Protein AF-A0A7Y8JC73-F1 (afdb_monomer)

Sequence (112 aa):
MNPTHDDLLADLETLESAEDFLDYFGIDYVPAIVQVSRLHILKRFHDYLEGHRQRAGAPSFAEYRFLLARAYEDFVHSDAYTEKVMRVHQKAAGIARVPIGAIKRAGATNAS

pLDDT: mean 81.0, std 20.45, range [40.06, 98.56]

Solvent-accessible surface area (backbone atoms only — not comparable to full-atom values): 6969 Å² total; per-residue (Å²): 132,82,74,54,73,68,57,46,51,59,55,57,73,72,50,86,46,54,63,49,51,30,58,75,59,71,50,92,77,59,66,80,58,46,76,80,34,33,70,60,33,49,52,47,26,50,55,49,50,52,59,40,38,78,73,75,40,85,75,51,73,70,50,51,42,49,45,44,52,47,25,48,50,49,45,64,68,72,40,68,45,77,70,56,51,52,56,50,59,60,63,74,63,75,70,82,82,72,58,75,83,73,74,64,85,88,84,82,83,84,88,134

Foldseek 3Di:
DFDDPVVVVVCVVPADWLVSLCVVLVHDDDVVLRVVCTVQLVVQLVVQQVVCCVPPNHDGSVRSSVSSNVSRVCSVPVDPCVPVVVVVVVVVVDDPPDPPVVPDDPDDDDDD

Nearest PDB structures (foldseek):
  2v4x-assembly1_A  TM=5.172E-01  e=5.238E+00  Jaagsiekte sheep retrovirus
  4z35-assembly1_A  TM=2.969E-01  e=4.355E+00  Homo sapiens

Structure (mmCIF, N/CA/C/O backbone):
data_AF-A0A7Y8JC73-F1
#
_entry.id   AF-A0A7Y8JC73-F1
#
loop_
_atom_site.group_PDB
_atom_site.id
_atom_site.type_symbol
_atom_site.label_atom_id
_atom_site.label_alt_id
_atom_site.label_comp_id
_atom_site.label_asym_id
_atom_site.label_entity_id
_atom_site.label_seq_id
_atom_site.pdbx_PDB_ins_code
_atom_site.Cartn_x
_atom_site.Cartn_y
_atom_site.Cartn_z
_atom_site.occupancy
_atom_site.B_iso_or_equiv
_atom_site.auth_seq_id
_atom_site.auth_comp_id
_atom_site.auth_asym_id
_atom_site.auth_atom_id
_atom_site.pdbx_PDB_model_num
ATOM 1 N N . MET A 1 1 ? -0.088 -10.275 -18.940 1.00 59.78 1 MET A N 1
ATOM 2 C CA . MET A 1 1 ? 0.925 -9.358 -19.501 1.00 59.78 1 MET A C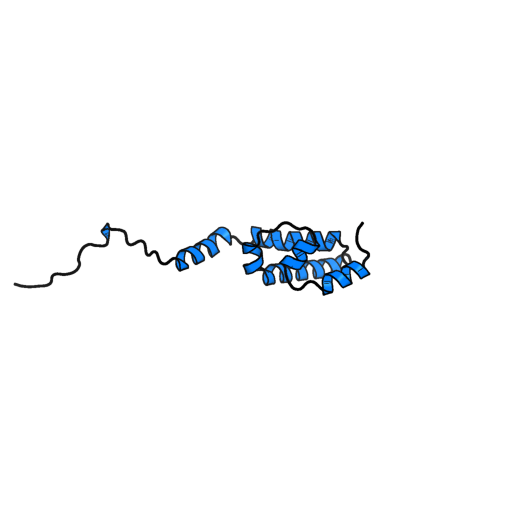A 1
ATOM 3 C C . MET A 1 1 ? 1.166 -8.316 -18.426 1.00 59.78 1 MET A C 1
ATOM 5 O O . MET A 1 1 ? 0.175 -7.818 -17.915 1.00 59.78 1 MET A O 1
ATOM 9 N N . ASN A 1 2 ? 2.409 -8.086 -17.995 1.00 72.56 2 ASN A N 1
ATOM 10 C CA . ASN A 1 2 ? 2.668 -7.001 -17.042 1.00 72.56 2 ASN A CA 1
ATOM 11 C C . ASN A 1 2 ? 2.576 -5.661 -17.787 1.00 72.56 2 ASN A C 1
ATOM 13 O O . ASN A 1 2 ? 3.020 -5.619 -18.940 1.00 72.56 2 ASN A O 1
ATOM 17 N N . PRO A 1 3 ? 2.013 -4.609 -17.165 1.00 82.31 3 PRO A N 1
ATOM 18 C CA . PRO A 1 3 ? 1.987 -3.282 -17.768 1.00 82.31 3 PRO A CA 1
ATOM 19 C C . PRO A 1 3 ? 3.413 -2.783 -18.015 1.00 82.31 3 PRO A C 1
ATOM 21 O O . PRO A 1 3 ? 4.364 -3.216 -17.348 1.00 82.31 3 PRO A O 1
ATOM 24 N N . THR A 1 4 ? 3.570 -1.881 -18.985 1.00 91.00 4 THR A N 1
ATOM 25 C CA . THR A 1 4 ? 4.828 -1.141 -19.123 1.00 91.00 4 THR A CA 1
ATOM 26 C C . THR A 1 4 ? 5.019 -0.220 -17.914 1.00 91.00 4 THR A C 1
ATOM 28 O O . THR A 1 4 ? 4.100 -0.017 -17.120 1.00 91.00 4 THR A O 1
ATOM 31 N N . HIS A 1 5 ? 6.228 0.317 -17.732 1.00 86.94 5 HIS A N 1
ATOM 32 C CA . HIS A 1 5 ? 6.491 1.204 -16.599 1.00 86.94 5 HIS A CA 1
ATOM 33 C C . HIS A 1 5 ? 5.644 2.483 -16.662 1.00 86.94 5 HIS A C 1
ATOM 35 O O . HIS A 1 5 ? 5.111 2.896 -15.638 1.00 86.94 5 HIS A O 1
ATOM 41 N N . ASP A 1 6 ? 5.482 3.064 -17.851 1.00 90.88 6 ASP A N 1
ATOM 42 C CA . ASP A 1 6 ? 4.730 4.308 -18.032 1.00 90.88 6 ASP A CA 1
ATOM 43 C C . ASP A 1 6 ? 3.222 4.086 -17.852 1.00 90.88 6 ASP A C 1
ATOM 45 O O . ASP A 1 6 ? 2.579 4.870 -17.157 1.00 90.88 6 ASP A O 1
ATOM 49 N N . ASP A 1 7 ? 2.677 2.981 -18.383 1.00 93.44 7 ASP A N 1
ATOM 50 C CA . ASP A 1 7 ? 1.269 2.609 -18.165 1.00 93.44 7 ASP A CA 1
ATOM 51 C C . ASP A 1 7 ? 0.987 2.398 -16.672 1.00 93.44 7 ASP A C 1
ATOM 53 O O . ASP A 1 7 ? -0.008 2.883 -16.142 1.00 93.44 7 ASP A O 1
ATOM 57 N N . LEU A 1 8 ? 1.903 1.722 -15.969 1.00 93.12 8 LEU A N 1
ATOM 58 C CA . LEU A 1 8 ? 1.783 1.499 -14.533 1.00 93.12 8 LEU A CA 1
ATOM 59 C C . LEU A 1 8 ? 1.766 2.817 -13.754 1.00 93.12 8 LEU A C 1
ATOM 61 O O . LEU A 1 8 ? 0.964 2.971 -12.842 1.00 93.12 8 LEU A O 1
ATOM 65 N N . LEU A 1 9 ? 2.653 3.763 -14.071 1.00 93.00 9 LEU A N 1
ATOM 66 C CA . LEU A 1 9 ? 2.670 5.054 -13.379 1.00 93.00 9 LEU A CA 1
ATOM 67 C C . LEU A 1 9 ? 1.387 5.848 -13.639 1.00 93.00 9 LEU A C 1
ATOM 69 O O . LEU A 1 9 ? 0.820 6.381 -12.688 1.00 93.00 9 LEU A O 1
ATOM 73 N N . ALA A 1 10 ? 0.909 5.867 -14.886 1.00 95.12 10 ALA A N 1
ATOM 74 C CA . ALA A 1 10 ? -0.341 6.526 -15.244 1.00 95.12 10 ALA A CA 1
ATOM 75 C C . ALA A 1 10 ? -1.538 5.923 -14.493 1.00 95.12 10 ALA A C 1
ATOM 77 O O . ALA A 1 10 ? -2.345 6.667 -13.943 1.00 95.12 10 ALA A O 1
ATOM 78 N N . ASP A 1 11 ? -1.623 4.592 -14.401 1.00 95.06 11 ASP A N 1
ATOM 79 C CA . ASP A 1 11 ? -2.668 3.919 -13.627 1.00 95.06 11 ASP A CA 1
ATOM 80 C C . ASP A 1 11 ? -2.600 4.307 -12.142 1.00 95.06 11 ASP A C 1
ATOM 82 O O . ASP A 1 11 ? -3.615 4.686 -11.557 1.00 95.06 11 ASP A O 1
ATOM 86 N N . LEU A 1 12 ? -1.407 4.261 -11.533 1.00 94.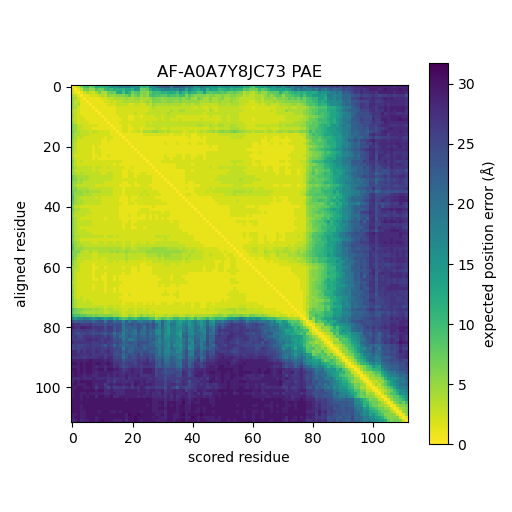38 12 LEU A N 1
ATOM 87 C CA . LEU A 1 12 ? -1.210 4.572 -10.111 1.00 94.38 12 LEU A CA 1
ATOM 88 C C . LEU A 1 12 ? -1.592 6.016 -9.755 1.00 94.38 12 LEU A C 1
ATOM 90 O O . LEU A 1 12 ? -2.052 6.252 -8.640 1.00 94.38 12 LEU A O 1
ATOM 94 N N . GLU A 1 13 ? -1.426 6.968 -10.676 1.00 94.12 13 GLU A N 1
ATOM 95 C CA . GLU A 1 13 ? -1.837 8.368 -10.485 1.00 94.12 13 GLU A CA 1
ATOM 96 C C . GLU A 1 13 ? -3.361 8.544 -10.396 1.00 94.12 13 GLU A C 1
ATOM 98 O O . GLU A 1 13 ? -3.827 9.543 -9.849 1.00 94.12 13 GLU A O 1
ATOM 103 N N . THR A 1 14 ? -4.143 7.581 -10.897 1.00 95.00 14 THR A N 1
ATOM 104 C CA . THR A 1 14 ? -5.615 7.622 -10.841 1.00 95.00 14 THR A CA 1
ATOM 105 C C . THR A 1 14 ? -6.207 7.046 -9.554 1.00 95.00 14 THR A C 1
ATOM 107 O O . THR A 1 14 ? -7.403 7.205 -9.312 1.00 95.00 14 THR A O 1
ATOM 110 N N . LEU A 1 15 ? -5.400 6.370 -8.731 1.00 95.94 15 LEU A N 1
ATOM 111 C CA . LEU A 1 15 ? -5.867 5.667 -7.536 1.00 95.94 15 LEU A CA 1
ATOM 112 C C . LEU A 1 15 ? -5.892 6.614 -6.328 1.00 95.94 15 LEU A C 1
ATOM 114 O O . LEU A 1 15 ? -4.887 7.244 -5.995 1.00 95.94 15 LEU A O 1
ATOM 118 N N . GLU A 1 16 ? -7.026 6.688 -5.627 1.00 93.00 16 GLU A N 1
ATOM 119 C CA . GLU A 1 16 ? -7.244 7.685 -4.566 1.00 93.00 16 GLU A CA 1
ATOM 120 C C . GLU A 1 16 ? -7.283 7.080 -3.155 1.00 93.00 16 GLU A C 1
ATOM 122 O O . GLU A 1 16 ? -7.076 7.778 -2.156 1.00 93.00 16 GLU A O 1
ATOM 127 N N . SER A 1 17 ? -7.550 5.778 -3.040 1.00 95.81 17 SER A N 1
ATOM 128 C CA . SER A 1 17 ? -7.758 5.098 -1.762 1.00 95.81 17 SER A CA 1
ATOM 129 C C . SER A 1 17 ? -6.990 3.786 -1.647 1.00 95.81 17 SER A C 1
ATOM 131 O O . SER A 1 17 ? -6.615 3.173 -2.640 1.00 95.81 17 SER A O 1
ATOM 133 N N . ALA A 1 18 ? -6.767 3.327 -0.409 1.00 97.06 18 ALA A N 1
ATOM 134 C CA . ALA A 1 18 ? -6.096 2.053 -0.153 1.00 97.06 18 ALA A CA 1
ATOM 135 C C . ALA A 1 18 ? -6.817 0.878 -0.833 1.00 97.06 18 ALA A C 1
ATOM 137 O O . ALA A 1 18 ? -6.156 -0.023 -1.335 1.00 97.06 18 ALA A O 1
ATOM 138 N N . GLU A 1 19 ? -8.148 0.911 -0.865 1.00 98.38 19 GLU A N 1
ATOM 139 C CA . GLU A 1 19 ? -8.979 -0.034 -1.603 1.00 98.38 19 GLU A CA 1
ATOM 140 C C . GLU A 1 19 ? -8.677 -0.009 -3.103 1.00 98.38 19 GLU A C 1
ATOM 142 O O . GLU A 1 19 ? -8.398 -1.068 -3.648 1.00 98.38 19 GLU A O 1
ATOM 147 N N . ASP A 1 20 ? -8.609 1.168 -3.739 1.00 98.06 20 ASP A N 1
ATOM 148 C CA . ASP A 1 20 ? -8.301 1.265 -5.177 1.00 98.06 20 ASP A CA 1
ATOM 149 C C . ASP A 1 20 ? -6.942 0.629 -5.505 1.00 98.06 20 ASP A C 1
ATOM 151 O O . ASP A 1 20 ? -6.808 -0.107 -6.481 1.00 98.06 20 ASP A O 1
ATOM 155 N N . PHE A 1 21 ? -5.934 0.856 -4.655 1.00 98.19 21 PHE A N 1
ATOM 156 C CA . P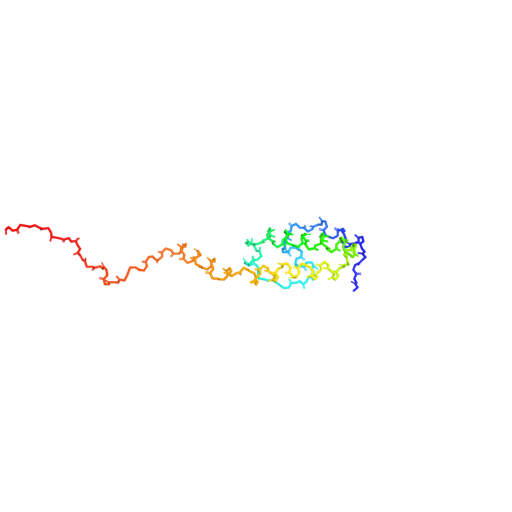HE A 1 21 ? -4.632 0.200 -4.788 1.00 98.19 21 PHE A CA 1
ATOM 157 C C . PHE A 1 21 ? -4.727 -1.323 -4.611 1.00 98.19 21 PHE A C 1
ATOM 159 O O . PHE A 1 21 ? -4.138 -2.071 -5.392 1.00 98.19 21 PHE A O 1
ATOM 166 N N . LEU A 1 22 ? -5.439 -1.805 -3.589 1.00 98.25 22 LEU A N 1
ATOM 167 C CA . LEU A 1 22 ? -5.578 -3.241 -3.321 1.00 98.25 22 LEU A CA 1
ATOM 168 C C . LEU A 1 22 ? -6.329 -3.957 -4.454 1.00 98.25 22 LEU A C 1
ATOM 170 O O . LEU A 1 22 ? -5.880 -5.017 -4.898 1.00 98.25 22 LEU A O 1
ATOM 174 N N . ASP A 1 23 ? -7.399 -3.347 -4.964 1.00 98.12 23 ASP A N 1
ATOM 175 C CA . ASP A 1 23 ? -8.185 -3.843 -6.093 1.00 98.12 23 ASP A CA 1
ATOM 176 C C . ASP A 1 23 ? -7.352 -3.865 -7.380 1.00 98.12 23 ASP A C 1
ATOM 178 O O . ASP A 1 23 ? -7.285 -4.897 -8.053 1.00 98.12 23 ASP A O 1
ATOM 182 N N . TYR A 1 24 ? -6.642 -2.772 -7.687 1.00 97.44 24 TYR A N 1
ATOM 183 C CA . TYR A 1 24 ? -5.768 -2.678 -8.861 1.00 97.44 24 TYR A CA 1
ATOM 184 C C . TYR A 1 24 ? -4.710 -3.792 -8.889 1.00 97.44 24 TYR A C 1
ATOM 186 O O . TYR A 1 24 ? -4.460 -4.411 -9.925 1.00 97.44 24 TYR A O 1
ATOM 194 N N . PHE A 1 25 ? -4.106 -4.097 -7.737 1.00 97.19 25 PHE A N 1
ATOM 195 C CA . PHE A 1 25 ? -3.085 -5.140 -7.620 1.00 97.19 25 PHE A CA 1
ATOM 196 C C . PHE A 1 25 ? -3.641 -6.557 -7.390 1.00 97.19 25 PHE A C 1
ATOM 198 O O . PHE A 1 25 ? -2.852 -7.510 -7.289 1.00 97.19 25 PHE A O 1
ATOM 205 N N . GLY A 1 26 ? -4.965 -6.726 -7.306 1.00 97.31 26 GLY A N 1
ATOM 206 C CA . GLY A 1 26 ? -5.605 -8.011 -7.021 1.00 97.31 26 GLY A CA 1
ATOM 207 C C . GLY A 1 26 ? -5.118 -8.609 -5.698 1.00 97.31 26 GLY A C 1
ATOM 208 O O . GLY A 1 26 ? -4.590 -9.730 -5.665 1.00 97.31 26 GLY A O 1
ATOM 209 N N . ILE A 1 27 ? -5.182 -7.819 -4.627 1.00 97.69 27 ILE A N 1
ATOM 210 C CA . ILE A 1 27 ? -4.834 -8.224 -3.264 1.00 97.69 27 ILE A CA 1
ATOM 211 C C . ILE A 1 27 ? -6.131 -8.346 -2.470 1.00 97.69 27 ILE A C 1
ATOM 213 O O . ILE A 1 27 ? -6.827 -7.357 -2.280 1.00 97.69 27 ILE A O 1
ATOM 217 N N . ASP A 1 28 ? -6.432 -9.543 -1.967 1.00 97.19 28 ASP A N 1
ATOM 218 C CA . ASP A 1 28 ? -7.607 -9.758 -1.123 1.00 97.19 28 ASP A CA 1
ATOM 219 C C . ASP A 1 28 ? -7.474 -9.014 0.213 1.00 97.19 28 ASP A C 1
ATOM 221 O O . ASP A 1 28 ? -6.442 -9.077 0.890 1.00 97.19 28 ASP A O 1
ATOM 225 N N . TYR A 1 29 ? -8.549 -8.349 0.636 1.00 95.62 29 TYR A N 1
ATOM 226 C CA . TYR A 1 29 ? -8.594 -7.620 1.900 1.00 95.62 29 TYR A CA 1
ATOM 227 C C . TYR A 1 29 ? -9.967 -7.700 2.567 1.00 95.62 29 TYR A C 1
ATOM 229 O O . TYR A 1 29 ? -10.980 -8.019 1.949 1.00 95.62 29 TYR A O 1
ATOM 237 N N . VAL A 1 30 ? -10.010 -7.386 3.865 1.00 94.75 30 VAL A N 1
ATOM 238 C CA . VAL A 1 30 ? -11.264 -7.243 4.614 1.00 94.75 30 VAL A CA 1
ATOM 239 C C . VAL A 1 30 ? -11.681 -5.767 4.592 1.00 94.75 30 VAL A C 1
ATOM 241 O O . VAL A 1 30 ? -11.002 -4.951 5.224 1.00 94.75 30 VAL A O 1
ATOM 244 N N . PRO A 1 31 ? -12.805 -5.388 3.948 1.00 93.94 31 PRO A N 1
ATOM 245 C CA . PRO A 1 31 ? -13.169 -3.979 3.769 1.00 93.94 31 PRO A CA 1
ATOM 246 C C . PRO A 1 31 ? -13.271 -3.192 5.076 1.00 93.94 31 PRO A C 1
ATOM 248 O O . PRO A 1 31 ? -12.748 -2.088 5.177 1.00 93.94 31 PRO A O 1
ATOM 251 N N . ALA A 1 32 ? -13.861 -3.786 6.118 1.00 88.81 32 ALA A N 1
ATOM 252 C CA . ALA A 1 32 ? -13.999 -3.139 7.422 1.00 88.81 32 ALA A CA 1
ATOM 2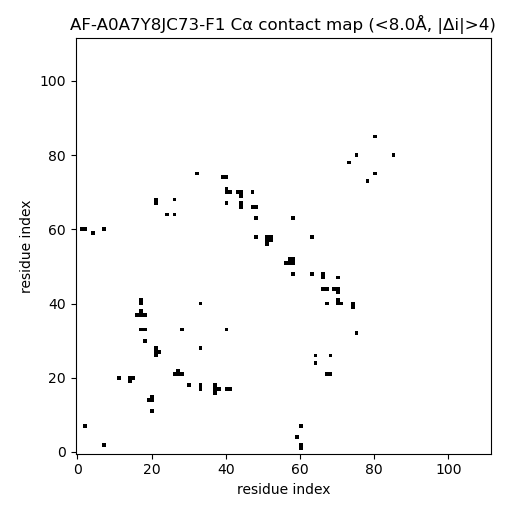53 C C . ALA A 1 32 ? -12.648 -2.820 8.092 1.00 88.81 32 ALA A C 1
ATOM 255 O O . ALA A 1 32 ? -12.561 -1.869 8.867 1.00 88.81 32 ALA A O 1
ATOM 256 N N . ILE A 1 33 ? -11.596 -3.596 7.799 1.00 89.88 33 ILE A N 1
ATOM 257 C CA . ILE A 1 33 ? -10.240 -3.341 8.303 1.00 89.88 33 ILE A CA 1
ATOM 258 C C . ILE A 1 33 ? -9.615 -2.183 7.527 1.00 89.88 33 ILE A C 1
ATOM 260 O O . ILE A 1 33 ? -9.088 -1.252 8.135 1.00 89.88 33 ILE A O 1
ATOM 264 N N . VAL A 1 34 ? -9.694 -2.208 6.194 1.00 94.19 34 VAL A N 1
ATOM 265 C CA . VAL A 1 34 ? -9.067 -1.185 5.343 1.00 94.19 34 VAL A CA 1
ATOM 266 C C . VAL A 1 34 ? -9.726 0.176 5.549 1.00 94.19 34 VAL A C 1
ATOM 268 O O . VAL A 1 34 ? -9.017 1.157 5.753 1.00 94.19 34 VAL A O 1
ATOM 271 N N . GLN A 1 35 ? -11.057 0.238 5.639 1.00 93.06 35 GLN A N 1
ATOM 272 C CA . GLN A 1 35 ? -11.807 1.484 5.844 1.00 93.06 35 GLN A CA 1
ATOM 273 C C . GLN A 1 35 ? -11.335 2.294 7.060 1.00 93.06 35 GLN A C 1
ATOM 275 O O . GLN A 1 35 ? -11.264 3.520 6.992 1.00 93.06 35 GLN A O 1
ATOM 280 N N . VAL A 1 36 ? -10.972 1.630 8.164 1.00 88.69 36 VAL A N 1
ATOM 281 C CA . VAL A 1 36 ? -10.487 2.298 9.388 1.00 88.69 36 VAL A CA 1
ATOM 282 C C . VAL A 1 36 ? -8.970 2.504 9.415 1.00 88.69 36 VAL A C 1
ATOM 284 O O . VAL A 1 36 ? -8.453 3.159 10.321 1.00 88.69 36 VAL A O 1
ATOM 287 N N . SER A 1 37 ? -8.241 1.957 8.439 1.00 91.81 37 SER A N 1
ATOM 288 C CA . SER A 1 37 ? -6.775 1.920 8.434 1.00 91.81 37 SER A CA 1
ATOM 289 C C . SER A 1 37 ? -6.116 2.434 7.152 1.00 91.81 37 SER A C 1
ATOM 291 O O . SER A 1 37 ? -4.890 2.400 7.065 1.00 91.81 37 SER A O 1
ATOM 293 N N . ARG A 1 38 ? -6.881 3.000 6.203 1.00 95.50 38 ARG A N 1
ATOM 294 C CA . ARG A 1 38 ? -6.391 3.508 4.903 1.00 95.50 38 ARG A CA 1
ATOM 295 C C . ARG A 1 38 ? -5.089 4.300 5.013 1.00 95.50 38 ARG A C 1
ATOM 297 O O . ARG A 1 38 ? -4.093 3.947 4.392 1.00 95.50 38 ARG A O 1
ATOM 304 N N . LEU A 1 39 ? -5.072 5.335 5.858 1.00 94.56 39 LEU A N 1
ATOM 305 C CA . LEU A 1 39 ? -3.895 6.193 6.040 1.00 94.56 39 LEU A CA 1
ATOM 306 C C . LEU A 1 39 ? -2.689 5.434 6.611 1.00 94.56 39 LEU A C 1
ATOM 308 O O . LEU A 1 39 ? -1.557 5.726 6.238 1.00 94.56 39 LEU A O 1
ATOM 312 N N . HIS A 1 40 ? -2.911 4.458 7.495 1.00 92.44 40 HIS A N 1
ATOM 313 C CA . HIS A 1 40 ? -1.827 3.651 8.060 1.00 92.44 40 HIS A CA 1
ATOM 314 C C . HIS A 1 40 ? -1.211 2.731 7.006 1.00 92.44 40 HIS A C 1
ATOM 316 O O . HIS A 1 40 ? 0.015 2.671 6.901 1.00 92.44 40 HIS A O 1
ATOM 322 N N . ILE A 1 41 ? -2.051 2.059 6.213 1.00 95.25 41 ILE A N 1
ATOM 323 C CA . ILE A 1 41 ? -1.610 1.183 5.123 1.00 95.25 41 ILE A CA 1
ATOM 324 C C . ILE A 1 41 ? -0.832 1.999 4.085 1.00 95.25 41 ILE A C 1
ATOM 326 O O . ILE A 1 41 ? 0.309 1.656 3.784 1.00 95.25 41 ILE A O 1
ATOM 330 N N . LEU A 1 42 ? -1.394 3.115 3.603 1.00 96.50 42 LEU A N 1
ATOM 331 C CA . LEU A 1 42 ? -0.758 3.947 2.574 1.00 96.50 42 LEU A CA 1
ATOM 332 C C . LEU A 1 42 ? 0.551 4.580 3.053 1.00 96.50 42 LEU A C 1
ATOM 334 O O . LEU A 1 42 ? 1.532 4.586 2.312 1.00 96.50 42 LEU A O 1
ATOM 338 N N . LYS A 1 43 ? 0.613 5.053 4.304 1.00 95.56 43 LYS A N 1
ATOM 339 C CA . LYS A 1 43 ? 1.858 5.584 4.874 1.00 95.56 43 LYS A CA 1
ATOM 340 C C . LYS A 1 43 ? 2.948 4.510 4.932 1.00 95.56 43 LYS A C 1
ATOM 342 O O . LYS A 1 43 ? 4.069 4.749 4.502 1.00 95.56 43 LYS A O 1
ATOM 347 N N . ARG A 1 44 ? 2.621 3.317 5.435 1.00 96.12 44 ARG A N 1
ATOM 348 C CA . ARG A 1 44 ? 3.582 2.209 5.531 1.00 96.12 44 ARG A CA 1
ATOM 349 C C . ARG A 1 44 ? 4.037 1.732 4.154 1.00 96.12 44 ARG A C 1
ATOM 351 O O . ARG A 1 44 ? 5.218 1.462 3.958 1.00 96.12 44 ARG A O 1
ATOM 358 N N . PHE A 1 45 ? 3.112 1.652 3.204 1.00 97.88 45 PHE A N 1
ATOM 359 C CA . PHE A 1 45 ? 3.425 1.333 1.819 1.00 97.88 45 PHE A CA 1
ATOM 360 C C . PHE A 1 45 ? 4.399 2.351 1.213 1.00 97.88 45 PHE A C 1
ATOM 362 O O . PHE A 1 45 ? 5.411 1.952 0.640 1.00 97.88 45 PHE A O 1
ATOM 369 N N . HIS A 1 46 ? 4.160 3.649 1.420 1.00 96.94 46 HIS A N 1
ATOM 370 C CA . HIS A 1 46 ? 5.080 4.709 1.012 1.00 96.94 46 HIS A CA 1
ATOM 371 C C . HIS A 1 46 ? 6.479 4.534 1.630 1.00 96.94 46 HIS A C 1
ATOM 373 O O . HIS A 1 46 ? 7.476 4.577 0.910 1.00 96.94 46 HIS A O 1
ATOM 379 N N . ASP A 1 47 ? 6.569 4.263 2.936 1.00 97.75 47 ASP A N 1
ATOM 380 C CA . ASP A 1 47 ? 7.852 4.033 3.619 1.00 97.75 47 ASP A CA 1
ATOM 381 C C . ASP A 1 47 ? 8.619 2.835 3.019 1.00 97.75 47 ASP A C 1
ATOM 383 O O . ASP A 1 47 ? 9.843 2.871 2.851 1.00 97.75 47 ASP A O 1
ATOM 387 N N . TYR A 1 48 ? 7.906 1.768 2.644 1.00 98.12 48 TYR A N 1
ATOM 388 C CA . TYR A 1 48 ? 8.491 0.608 1.971 1.00 98.12 48 TYR A CA 1
ATOM 389 C C . TYR A 1 48 ? 8.955 0.906 0.548 1.00 98.12 48 TYR A C 1
ATOM 391 O O . TYR A 1 48 ? 10.031 0.438 0.165 1.00 98.12 48 TYR A O 1
ATOM 399 N N . LEU A 1 49 ? 8.189 1.686 -0.215 1.00 97.69 49 LEU A N 1
ATOM 400 C CA . LEU A 1 49 ? 8.578 2.122 -1.554 1.00 97.69 49 LEU A CA 1
ATOM 401 C C . LEU A 1 49 ? 9.833 2.985 -1.516 1.00 97.69 49 LEU A C 1
ATOM 403 O O . LEU A 1 49 ? 10.745 2.752 -2.304 1.00 97.69 49 LEU A O 1
ATOM 407 N N . GLU A 1 50 ? 9.913 3.933 -0.586 1.00 97.75 50 GLU A N 1
ATOM 408 C CA . GLU A 1 50 ? 11.086 4.793 -0.441 1.00 97.75 50 GLU A CA 1
ATOM 409 C C . GLU A 1 50 ? 12.333 3.966 -0.103 1.00 97.75 50 GLU A C 1
ATOM 411 O O . GLU A 1 50 ? 13.357 4.042 -0.785 1.00 97.75 50 GLU A O 1
ATOM 416 N N . GLY A 1 51 ? 12.220 3.064 0.877 1.00 97.88 51 GLY A N 1
ATOM 417 C CA . GLY A 1 51 ? 13.309 2.152 1.214 1.00 97.88 51 GLY A CA 1
ATOM 418 C C . GLY A 1 51 ? 13.698 1.224 0.056 1.00 97.88 51 GLY A C 1
ATOM 419 O O . GLY A 1 51 ? 14.874 0.897 -0.101 1.00 97.88 51 GLY A O 1
ATOM 420 N N . HIS A 1 52 ? 12.735 0.784 -0.757 1.00 97.94 52 HIS A N 1
ATOM 421 C CA . HIS A 1 52 ? 13.010 -0.002 -1.957 1.00 97.94 52 HIS A CA 1
ATOM 422 C C . HIS A 1 52 ? 13.774 0.816 -3.000 1.00 97.94 52 HIS A C 1
ATOM 424 O O . HIS A 1 52 ? 14.822 0.369 -3.465 1.00 97.94 52 HIS A O 1
ATOM 430 N N . ARG A 1 53 ? 13.302 2.030 -3.320 1.00 96.50 53 ARG A N 1
ATOM 431 C CA . ARG A 1 53 ? 13.920 2.925 -4.311 1.00 96.50 53 ARG A CA 1
ATOM 432 C C . ARG A 1 53 ? 15.376 3.215 -3.998 1.00 96.50 53 ARG A C 1
ATOM 434 O O . ARG A 1 53 ? 16.214 3.133 -4.890 1.00 96.50 53 ARG A O 1
ATOM 441 N N . GLN A 1 54 ? 15.688 3.455 -2.729 1.00 96.69 54 GLN A N 1
ATOM 442 C CA . GLN A 1 54 ? 17.058 3.699 -2.278 1.00 96.69 54 GLN A CA 1
ATOM 443 C C . GLN A 1 54 ? 17.993 2.495 -2.478 1.00 96.69 54 GLN A C 1
ATOM 445 O O . GLN A 1 54 ? 19.196 2.681 -2.641 1.00 96.69 54 GLN A O 1
ATOM 450 N N . ARG A 1 55 ? 17.469 1.261 -2.457 1.00 96.62 55 ARG A N 1
ATOM 451 C CA . ARG A 1 55 ? 18.278 0.032 -2.552 1.00 96.62 55 ARG A CA 1
ATOM 452 C C . ARG A 1 55 ? 18.328 -0.574 -3.952 1.00 96.62 55 ARG A C 1
ATOM 454 O O . ARG A 1 55 ? 19.358 -1.121 -4.326 1.00 96.62 55 ARG A O 1
ATOM 461 N N . ALA A 1 56 ? 17.214 -0.533 -4.676 1.00 95.94 56 ALA A N 1
ATOM 462 C CA . ALA A 1 56 ? 17.005 -1.295 -5.907 1.00 95.94 56 ALA A CA 1
ATOM 463 C C . ALA A 1 56 ? 16.457 -0.450 -7.071 1.00 95.94 56 ALA A C 1
ATOM 465 O O . ALA A 1 56 ? 16.312 -0.961 -8.177 1.00 95.94 56 ALA A O 1
ATOM 466 N N . GLY A 1 57 ? 16.186 0.843 -6.857 1.00 95.00 57 GLY A N 1
ATOM 467 C CA . GLY A 1 57 ? 15.638 1.727 -7.883 1.00 95.00 57 GLY A CA 1
ATOM 468 C C . GLY A 1 57 ? 14.119 1.611 -8.056 1.00 95.00 57 GLY A C 1
ATOM 469 O O . GLY A 1 57 ? 13.386 1.247 -7.131 1.00 95.00 57 GLY A O 1
ATOM 470 N N . ALA A 1 58 ? 13.631 2.009 -9.233 1.00 92.94 58 ALA A N 1
ATOM 471 C CA . ALA A 1 58 ? 12.202 2.091 -9.521 1.00 92.94 58 ALA A CA 1
ATOM 472 C C . ALA A 1 58 ? 11.523 0.709 -9.397 1.00 92.94 58 ALA A C 1
ATOM 474 O O . ALA A 1 58 ? 11.992 -0.237 -10.030 1.00 92.94 58 ALA A O 1
ATOM 475 N N . PRO A 1 59 ? 10.430 0.573 -8.618 1.00 95.25 59 PRO A N 1
ATOM 476 C CA . PRO A 1 59 ? 9.771 -0.714 -8.443 1.00 95.25 59 PRO A CA 1
ATOM 477 C C . PRO A 1 59 ? 9.057 -1.168 -9.721 1.00 95.25 59 PRO A C 1
ATOM 479 O O . PRO A 1 59 ? 8.420 -0.377 -10.422 1.00 95.25 59 PRO A O 1
ATOM 482 N N . SER A 1 60 ? 9.121 -2.465 -9.988 1.00 95.81 60 SER A N 1
ATOM 483 C CA . SER A 1 60 ? 8.273 -3.169 -10.946 1.00 95.81 60 SER A CA 1
ATOM 484 C C . SER A 1 60 ? 6.851 -3.360 -10.404 1.00 95.81 60 SER A C 1
ATOM 486 O O . SER A 1 60 ? 6.603 -3.242 -9.202 1.00 95.81 60 SER A O 1
ATOM 488 N N . PHE A 1 61 ? 5.910 -3.743 -11.275 1.00 96.19 61 PHE A N 1
ATOM 489 C CA . PHE A 1 61 ? 4.539 -4.099 -10.877 1.00 96.19 61 PHE A CA 1
ATOM 490 C C . PHE A 1 61 ? 4.503 -5.122 -9.728 1.00 96.19 61 PHE A C 1
ATOM 492 O O . PHE A 1 61 ? 3.763 -4.963 -8.758 1.00 96.19 61 PHE A O 1
ATOM 499 N N . ALA A 1 62 ? 5.336 -6.165 -9.818 1.00 96.50 62 ALA A N 1
ATOM 500 C CA . ALA A 1 62 ? 5.395 -7.220 -8.812 1.00 96.50 62 ALA A CA 1
ATOM 501 C C . ALA A 1 62 ? 5.901 -6.703 -7.457 1.00 96.50 62 ALA A C 1
ATOM 503 O O . ALA A 1 62 ? 5.407 -7.132 -6.415 1.00 96.50 62 ALA A O 1
ATOM 504 N N . GLU A 1 63 ? 6.847 -5.763 -7.461 1.00 97.81 63 GLU A N 1
ATOM 505 C CA . GLU A 1 63 ? 7.377 -5.154 -6.240 1.00 97.81 63 GLU A CA 1
ATOM 506 C C . GLU A 1 63 ? 6.371 -4.191 -5.610 1.00 97.81 63 GLU A C 1
ATOM 508 O O . GLU A 1 63 ? 6.174 -4.257 -4.400 1.00 97.81 63 GLU A O 1
ATOM 513 N N . TYR A 1 64 ? 5.660 -3.373 -6.394 1.00 97.94 64 TYR A N 1
ATOM 514 C CA . TYR A 1 64 ? 4.548 -2.576 -5.862 1.00 97.94 64 TYR A CA 1
ATOM 515 C C . TYR A 1 64 ? 3.497 -3.465 -5.190 1.00 97.94 64 TYR A C 1
ATOM 517 O O . TYR A 1 64 ? 3.163 -3.242 -4.024 1.00 97.94 64 TYR A O 1
ATOM 525 N N . ARG A 1 65 ? 3.045 -4.518 -5.888 1.00 98.06 65 ARG A N 1
ATOM 526 C CA . ARG A 1 65 ? 2.085 -5.490 -5.350 1.00 98.06 65 ARG A CA 1
ATOM 527 C C . ARG A 1 65 ? 2.579 -6.106 -4.043 1.00 98.06 65 ARG A C 1
ATOM 529 O O . ARG A 1 65 ? 1.835 -6.171 -3.070 1.00 98.06 65 ARG A O 1
ATOM 536 N N . PHE A 1 66 ? 3.830 -6.562 -4.016 1.00 98.31 66 PHE A N 1
ATOM 537 C CA . PHE A 1 66 ? 4.420 -7.192 -2.839 1.00 98.31 66 PHE A CA 1
ATOM 538 C C . PHE A 1 66 ? 4.501 -6.231 -1.645 1.00 98.31 66 PHE A C 1
ATOM 540 O O . PHE A 1 66 ? 4.112 -6.591 -0.535 1.00 98.31 66 PHE A O 1
ATOM 547 N N . LEU A 1 67 ? 4.985 -5.005 -1.859 1.00 98.50 67 LEU A N 1
ATOM 548 C CA . LEU A 1 67 ? 5.155 -4.023 -0.787 1.00 98.50 67 LEU A CA 1
ATOM 549 C C . LEU A 1 67 ? 3.804 -3.547 -0.235 1.00 98.50 67 LEU A C 1
ATOM 551 O O . LEU A 1 67 ? 3.690 -3.338 0.974 1.00 98.50 67 LEU A O 1
ATOM 555 N N . LEU A 1 68 ? 2.780 -3.427 -1.085 1.00 98.56 68 LEU A N 1
ATOM 556 C CA . LEU A 1 68 ? 1.420 -3.098 -0.661 1.00 98.56 68 LEU A CA 1
ATOM 557 C C . LEU A 1 68 ? 0.785 -4.233 0.149 1.00 98.56 68 LEU A C 1
ATOM 559 O O . LEU A 1 68 ? 0.264 -3.986 1.238 1.00 98.56 68 LEU A O 1
ATOM 563 N N . ALA A 1 69 ? 0.876 -5.475 -0.342 1.00 98.19 69 ALA A N 1
ATOM 564 C CA . ALA A 1 69 ? 0.374 -6.649 0.372 1.00 98.19 69 ALA A CA 1
ATOM 565 C C . ALA A 1 69 ? 1.020 -6.757 1.757 1.00 98.19 69 ALA A C 1
ATOM 567 O O . ALA A 1 69 ? 0.326 -6.894 2.762 1.00 98.19 69 ALA A O 1
ATOM 568 N N . ARG A 1 70 ? 2.342 -6.561 1.826 1.00 97.62 70 ARG A N 1
ATOM 569 C CA . ARG A 1 70 ? 3.072 -6.512 3.091 1.00 97.62 70 ARG A CA 1
ATOM 570 C C . ARG A 1 70 ? 2.584 -5.389 4.006 1.00 97.62 70 ARG A C 1
ATOM 572 O O . ARG A 1 70 ? 2.432 -5.615 5.199 1.00 97.62 70 ARG A O 1
ATOM 579 N N . ALA A 1 71 ? 2.339 -4.184 3.492 1.00 96.62 71 ALA A N 1
ATOM 580 C CA . ALA A 1 71 ? 1.852 -3.076 4.316 1.00 96.62 71 ALA A CA 1
ATOM 581 C C . ALA A 1 71 ? 0.488 -3.386 4.957 1.00 96.62 71 ALA A C 1
ATOM 583 O O . ALA A 1 71 ? 0.290 -3.083 6.139 1.00 96.62 71 ALA A O 1
ATOM 584 N N . TYR A 1 72 ? -0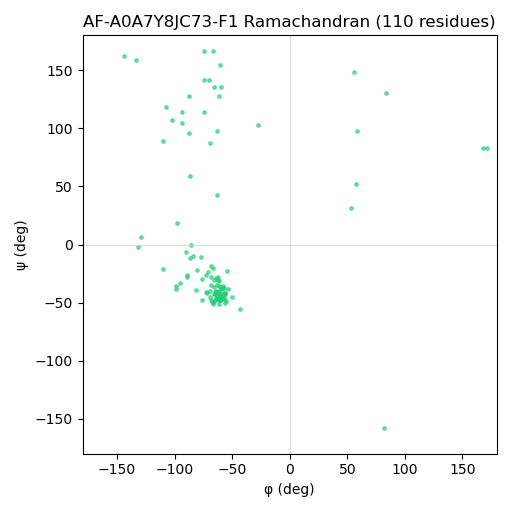.413 -4.024 4.202 1.00 95.88 72 TYR A N 1
ATOM 585 C CA . TYR A 1 72 ? -1.699 -4.512 4.699 1.00 95.88 72 TYR A CA 1
ATOM 586 C C . TYR A 1 72 ? -1.532 -5.645 5.722 1.00 95.88 72 TYR A C 1
ATOM 588 O O . TYR A 1 72 ? -2.056 -5.549 6.832 1.00 95.88 72 TYR A O 1
ATOM 596 N N . GLU A 1 73 ? -0.762 -6.686 5.402 1.00 94.38 73 GLU A N 1
ATOM 597 C CA . GLU A 1 73 ? -0.524 -7.820 6.303 1.00 94.38 73 GLU A CA 1
ATOM 598 C C . GLU A 1 73 ? 0.142 -7.379 7.605 1.00 94.38 73 GLU A C 1
ATOM 600 O O . GLU A 1 73 ? -0.320 -7.747 8.684 1.00 94.38 73 GLU A O 1
ATOM 605 N N . ASP A 1 74 ? 1.168 -6.532 7.529 1.00 91.50 74 ASP A N 1
ATOM 606 C CA . ASP A 1 74 ? 1.820 -5.980 8.709 1.00 91.50 74 ASP A CA 1
ATOM 607 C C . ASP A 1 74 ? 0.829 -5.133 9.513 1.00 91.50 74 ASP A C 1
ATOM 609 O O . ASP A 1 74 ? 0.961 -5.049 10.728 1.00 91.50 74 ASP A O 1
ATOM 613 N N . PHE A 1 75 ? -0.167 -4.477 8.909 1.00 86.50 75 PHE A N 1
ATOM 614 C CA . PHE A 1 75 ? -1.209 -3.797 9.687 1.00 86.50 75 PHE A CA 1
ATOM 615 C C . PHE A 1 75 ? -2.076 -4.818 10.434 1.00 86.50 75 PHE A C 1
ATOM 617 O O . PHE A 1 75 ? -2.211 -4.720 11.650 1.00 86.50 75 PHE A O 1
ATOM 624 N N . VAL A 1 76 ? -2.569 -5.845 9.739 1.00 87.19 76 VAL A N 1
ATOM 625 C CA . VAL A 1 7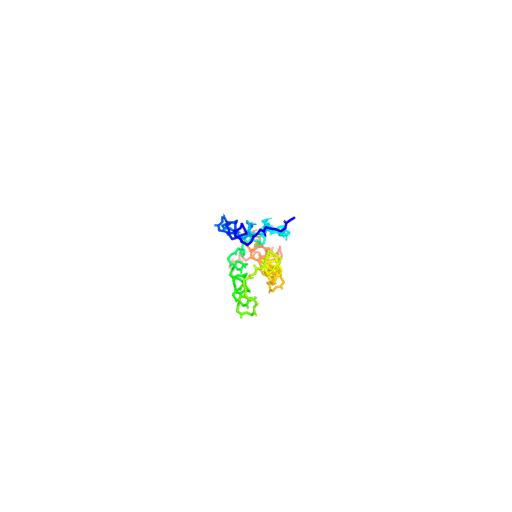6 ? -3.405 -6.911 10.320 1.00 87.19 76 VAL A CA 1
ATOM 626 C C . VAL A 1 76 ? -2.693 -7.671 11.448 1.00 87.19 76 VAL A C 1
ATOM 628 O O . VAL A 1 76 ? -3.336 -8.042 12.426 1.00 87.19 76 VAL A O 1
ATOM 631 N N . HIS A 1 77 ? -1.380 -7.896 11.332 1.00 83.12 77 HIS A N 1
ATOM 632 C CA . HIS A 1 77 ? -0.605 -8.692 12.290 1.00 83.12 77 HIS A CA 1
ATOM 633 C C . HIS A 1 77 ? 0.094 -7.858 13.374 1.00 83.12 77 HIS A C 1
ATOM 635 O O . HIS A 1 77 ? 0.238 -8.334 14.499 1.00 83.12 77 HIS A O 1
ATOM 641 N N . SER A 1 78 ? 0.542 -6.631 13.070 1.00 70.19 78 SER A N 1
ATOM 642 C CA . SER A 1 78 ? 1.173 -5.751 14.078 1.00 70.19 78 SER A CA 1
ATOM 643 C C . SER A 1 78 ? 0.143 -5.135 15.009 1.00 70.19 78 SER A C 1
ATOM 645 O O . SER A 1 78 ? 0.447 -4.801 16.155 1.00 70.19 78 SER A O 1
ATOM 647 N N . ASP A 1 79 ? -1.066 -4.934 14.498 1.00 56.59 79 ASP A N 1
ATOM 648 C CA . ASP A 1 79 ? -2.156 -4.382 15.260 1.00 56.59 79 ASP A CA 1
ATOM 649 C C . ASP A 1 79 ? -2.949 -5.563 15.827 1.00 56.59 79 ASP A C 1
ATOM 651 O O . ASP A 1 79 ? -3.727 -6.224 15.142 1.00 56.59 79 ASP A O 1
ATOM 655 N N . ALA A 1 80 ? -2.788 -5.820 17.127 1.00 51.31 80 ALA A N 1
ATOM 656 C CA . ALA A 1 80 ? -3.729 -6.585 17.951 1.00 51.31 80 ALA A CA 1
ATOM 657 C C . ALA A 1 80 ? -5.105 -5.865 18.035 1.00 51.31 80 ALA A C 1
ATOM 659 O O . ALA A 1 80 ? -5.727 -5.726 19.094 1.00 51.31 80 ALA A O 1
ATOM 660 N N . TYR A 1 81 ? -5.576 -5.348 16.901 1.00 50.28 81 TYR A N 1
ATOM 661 C CA . TYR A 1 81 ? -6.737 -4.501 16.695 1.00 50.28 81 TYR A CA 1
ATOM 662 C C . TYR A 1 81 ? -8.030 -5.302 16.853 1.00 50.28 81 TYR A C 1
ATOM 664 O O . TYR A 1 81 ? -9.029 -4.756 17.329 1.00 50.28 81 TYR A O 1
ATOM 672 N N . THR A 1 82 ? -7.990 -6.621 16.614 1.00 51.88 82 THR A N 1
ATOM 673 C CA . THR A 1 82 ? -9.081 -7.533 16.985 1.00 51.88 82 THR A CA 1
ATOM 674 C C . THR A 1 82 ? -9.371 -7.478 18.488 1.00 51.88 82 THR A C 1
ATOM 676 O O . THR A 1 82 ? -10.532 -7.506 18.876 1.00 51.88 82 THR A O 1
ATOM 679 N N . GLU A 1 83 ? -8.377 -7.304 19.366 1.00 49.09 83 GLU A N 1
ATOM 680 C CA . GLU A 1 83 ? -8.625 -7.256 20.817 1.00 49.09 83 GLU A CA 1
ATOM 681 C C . GLU A 1 83 ? -8.935 -5.853 21.367 1.00 49.09 83 GLU A C 1
ATOM 683 O O . GLU A 1 83 ? -9.581 -5.715 22.418 1.00 49.09 83 GLU A O 1
ATOM 688 N N . LYS A 1 84 ? -8.457 -4.788 20.710 1.00 50.31 84 LYS A N 1
ATOM 689 C CA . LYS A 1 84 ? -8.559 -3.417 21.240 1.00 50.31 84 LYS A CA 1
ATOM 690 C C . LYS A 1 84 ? -9.729 -2.625 20.654 1.00 50.31 84 LYS A C 1
ATOM 692 O O . LYS A 1 84 ? -10.384 -1.907 21.408 1.00 50.31 84 LYS A O 1
ATOM 697 N N . VAL A 1 85 ? -10.067 -2.812 19.374 1.00 52.00 85 VAL A N 1
ATOM 698 C CA . VAL A 1 85 ? -11.193 -2.108 18.729 1.00 52.00 85 VAL A CA 1
ATOM 699 C C . VAL A 1 85 ? -12.521 -2.849 18.850 1.00 52.00 85 VAL A C 1
ATOM 701 O O . VAL A 1 85 ? -13.545 -2.192 19.041 1.00 52.00 85 VAL A O 1
ATOM 704 N N . MET A 1 86 ? -12.525 -4.185 18.963 1.00 48.59 86 MET A N 1
ATOM 705 C CA . MET A 1 86 ? -13.715 -4.918 19.443 1.00 48.59 86 MET A CA 1
ATOM 706 C C . MET A 1 86 ? -14.142 -4.454 20.847 1.00 48.59 86 MET A C 1
ATOM 708 O O . MET A 1 86 ? -15.333 -4.318 21.125 1.00 48.59 86 MET A O 1
ATOM 712 N N . ARG A 1 87 ? -13.183 -4.138 21.733 1.00 49.62 87 ARG A N 1
ATOM 713 C CA . ARG A 1 87 ? -13.479 -3.594 23.072 1.00 49.62 87 ARG A CA 1
ATOM 714 C C . ARG A 1 87 ? -14.121 -2.207 23.036 1.00 49.62 87 ARG A C 1
ATOM 716 O O . ARG A 1 87 ? -14.895 -1.882 23.934 1.00 49.62 87 ARG A O 1
ATOM 723 N N . VAL A 1 88 ? -13.813 -1.391 22.030 1.00 54.34 88 VAL A N 1
ATOM 724 C CA . VAL A 1 88 ? -14.400 -0.052 21.875 1.00 54.34 88 VAL A CA 1
ATOM 725 C C . VAL A 1 88 ? -15.782 -0.138 21.221 1.00 54.34 88 VAL A C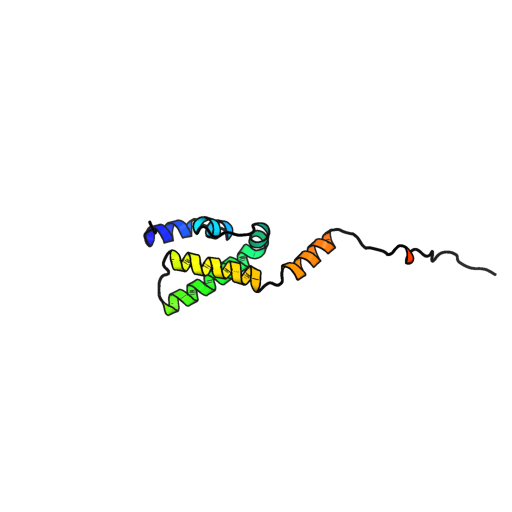 1
ATOM 727 O O . VAL A 1 88 ? -16.710 0.504 21.712 1.00 54.34 88 VAL A O 1
ATOM 730 N N . HIS A 1 89 ? -15.985 -1.015 20.232 1.00 47.31 89 HIS A N 1
ATOM 731 C CA . HIS A 1 89 ? -17.318 -1.248 19.661 1.00 47.31 89 HIS A CA 1
ATOM 732 C C . HIS A 1 89 ? -18.295 -1.940 20.628 1.00 47.31 89 HIS A C 1
ATOM 734 O O . HIS A 1 89 ? -19.486 -1.647 20.584 1.00 47.31 89 HIS A O 1
ATOM 740 N N . GLN A 1 90 ? -17.828 -2.748 21.589 1.00 45.25 90 GLN A N 1
ATOM 741 C CA . GLN A 1 90 ? -18.702 -3.246 22.667 1.00 45.25 90 GLN A CA 1
ATOM 742 C C . GLN A 1 90 ? -19.113 -2.163 23.679 1.00 45.25 90 GLN A C 1
ATOM 744 O O . GLN A 1 90 ? -20.160 -2.289 24.312 1.00 45.25 90 GLN A O 1
ATOM 749 N N . LYS A 1 91 ? -18.340 -1.079 23.830 1.00 46.06 91 LYS A N 1
ATOM 750 C CA . LYS A 1 91 ? -18.711 0.041 24.715 1.00 46.06 91 LYS A CA 1
ATOM 751 C C . LYS A 1 91 ? -19.707 1.011 24.076 1.00 46.06 91 LYS A C 1
ATOM 753 O O . LYS A 1 91 ? -20.437 1.672 24.806 1.00 46.06 91 LYS A O 1
ATOM 758 N N . ALA A 1 92 ? -19.789 1.050 22.746 1.00 46.91 92 ALA A N 1
ATOM 759 C CA . ALA A 1 92 ? -20.786 1.842 22.026 1.00 46.91 92 ALA A CA 1
ATOM 760 C C . ALA A 1 92 ? -22.194 1.203 22.023 1.00 46.91 92 ALA A C 1
ATOM 762 O O . ALA A 1 92 ? -23.163 1.872 21.678 1.00 46.91 92 ALA A O 1
ATOM 763 N N . ALA A 1 93 ? -22.329 -0.057 22.461 1.00 48.72 93 ALA A N 1
ATOM 764 C CA . ALA A 1 93 ? -23.598 -0.790 22.519 1.00 48.72 93 ALA A CA 1
ATOM 765 C C . ALA A 1 93 ? -24.280 -0.786 23.903 1.00 48.72 93 ALA A C 1
ATOM 767 O O . ALA A 1 93 ? -25.123 -1.635 24.160 1.00 48.72 93 ALA A O 1
ATOM 768 N N . GLY A 1 94 ? -23.929 0.137 24.808 1.00 50.28 94 GLY A N 1
ATOM 769 C CA . GLY A 1 94 ? -24.820 0.557 25.901 1.00 50.28 94 GLY A CA 1
ATOM 770 C C . GLY A 1 94 ? -25.423 -0.528 26.808 1.00 50.28 94 GLY A C 1
ATOM 771 O O . GLY A 1 94 ? -26.519 -0.323 27.317 1.00 50.28 94 GLY A O 1
ATOM 772 N N . ILE A 1 95 ? -24.753 -1.657 27.058 1.00 55.47 95 ILE A N 1
ATOM 773 C CA . ILE A 1 95 ? -25.195 -2.605 28.093 1.00 55.47 95 ILE A CA 1
ATOM 774 C C . ILE A 1 95 ? -24.204 -2.562 29.250 1.00 55.47 95 ILE A C 1
ATOM 776 O O . ILE A 1 95 ? -23.252 -3.339 29.330 1.00 55.47 95 ILE A O 1
ATOM 780 N N . ALA A 1 96 ? -24.471 -1.660 30.194 1.00 54.88 96 ALA A N 1
ATOM 781 C CA . ALA A 1 96 ? -24.016 -1.843 31.561 1.00 54.88 96 ALA A CA 1
ATOM 782 C C . ALA A 1 96 ? -24.705 -3.105 32.098 1.00 54.88 96 ALA A C 1
ATOM 784 O O . ALA A 1 96 ? -25.869 -3.078 32.494 1.00 54.88 96 ALA A O 1
ATOM 785 N N . ARG A 1 97 ? -24.007 -4.245 32.065 1.00 55.19 97 ARG A N 1
ATOM 786 C CA . ARG A 1 97 ? -24.462 -5.458 32.749 1.00 55.19 97 ARG A CA 1
ATOM 787 C C . ARG A 1 97 ? -24.362 -5.216 34.249 1.00 55.19 97 ARG A C 1
ATOM 789 O O . ARG A 1 97 ? -23.347 -5.523 34.865 1.00 55.19 97 ARG A O 1
ATOM 796 N N . VAL A 1 98 ? -25.412 -4.644 34.826 1.00 60.97 98 VAL A N 1
ATOM 797 C CA . VAL A 1 98 ? -25.613 -4.657 36.271 1.00 60.97 98 VAL A CA 1
ATOM 798 C C . VAL A 1 98 ? -26.057 -6.079 36.629 1.00 60.97 98 VAL A C 1
ATOM 800 O O . VAL A 1 98 ? -27.124 -6.503 36.178 1.00 60.97 98 VAL A O 1
ATOM 803 N N . PRO A 1 99 ? -25.262 -6.865 37.378 1.00 62.56 99 PRO A N 1
ATOM 804 C CA . PRO A 1 99 ? -25.723 -8.157 37.864 1.00 62.56 99 PRO A CA 1
ATOM 805 C C . PRO A 1 99 ? -26.959 -7.940 38.743 1.00 62.56 99 PRO A C 1
ATOM 807 O O . PRO A 1 99 ? -26.965 -7.055 39.597 1.00 62.56 99 PRO A O 1
ATOM 810 N N . ILE A 1 100 ? -27.997 -8.762 38.562 1.00 58.22 100 ILE A N 1
ATOM 811 C CA . ILE A 1 100 ? -29.272 -8.677 39.306 1.00 58.22 100 ILE A CA 1
ATOM 812 C C . ILE A 1 100 ? -29.060 -8.701 40.836 1.00 58.22 100 ILE A C 1
ATOM 814 O O . ILE A 1 100 ? -29.868 -8.151 41.578 1.00 58.22 100 ILE A O 1
ATOM 818 N N . GLY A 1 101 ? -27.930 -9.233 41.321 1.00 60.25 101 GLY A N 1
ATOM 819 C CA . GLY A 1 101 ? -27.542 -9.180 42.736 1.00 60.25 101 GLY A CA 1
ATOM 820 C C . GLY A 1 101 ? -27.180 -7.786 43.277 1.00 60.25 101 GLY A C 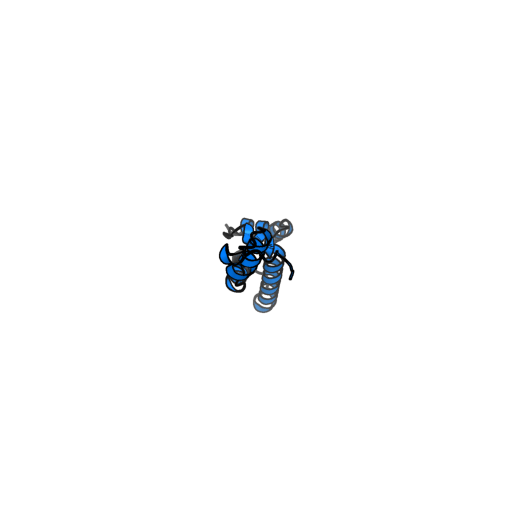1
ATOM 821 O O . GLY A 1 101 ? -27.206 -7.595 44.489 1.00 60.25 101 GLY A O 1
ATOM 822 N N . ALA A 1 102 ? -26.876 -6.806 42.417 1.00 59.34 102 ALA A N 1
ATOM 823 C CA . ALA A 1 102 ? -26.594 -5.422 42.817 1.00 59.34 102 ALA A CA 1
ATOM 824 C C . ALA A 1 102 ? -27.870 -4.578 42.998 1.00 59.34 102 ALA A C 1
ATOM 826 O O . ALA A 1 102 ? -27.818 -3.486 43.562 1.00 59.34 102 ALA A O 1
ATOM 827 N N . ILE A 1 103 ? -29.036 -5.093 42.589 1.00 56.66 103 ILE A N 1
ATOM 828 C CA . ILE A 1 103 ? -30.341 -4.461 42.813 1.00 56.66 103 ILE A CA 1
ATOM 829 C C . ILE A 1 103 ? -30.867 -4.896 44.190 1.00 56.66 103 ILE A C 1
ATOM 831 O O . ILE A 1 103 ? -31.926 -5.505 44.324 1.00 56.66 103 ILE A O 1
ATOM 835 N N . LYS A 1 104 ? -30.117 -4.600 45.256 1.00 51.78 104 LYS A N 1
ATOM 836 C CA . LYS A 1 104 ? -30.668 -4.619 46.615 1.00 51.78 104 LYS A CA 1
ATOM 837 C C . LYS A 1 104 ? -30.917 -3.176 47.029 1.00 51.78 104 LYS A C 1
ATOM 839 O O . LYS A 1 104 ? -29.979 -2.428 47.268 1.00 51.78 104 LYS A O 1
ATOM 844 N N . ARG A 1 105 ? -32.205 -2.812 47.060 1.00 54.22 105 ARG A N 1
ATOM 845 C CA . ARG A 1 105 ? -32.782 -1.567 47.595 1.00 54.22 105 ARG A CA 1
ATOM 846 C C . ARG A 1 105 ? -31.918 -0.961 48.710 1.00 54.22 105 ARG A C 1
ATOM 848 O O . ARG A 1 105 ? -31.979 -1.410 49.850 1.00 54.22 105 ARG A O 1
ATOM 855 N N . ALA A 1 106 ? -31.173 0.089 48.382 1.00 53.44 106 ALA A N 1
ATOM 856 C CA . ALA A 1 106 ? -30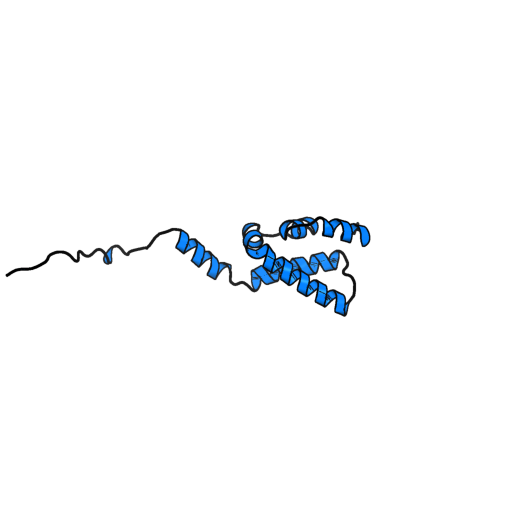.803 1.117 49.341 1.00 53.44 106 ALA A CA 1
ATOM 857 C C . ALA A 1 106 ? -31.940 2.147 49.321 1.00 53.44 106 ALA A C 1
ATOM 859 O O . ALA A 1 106 ? -32.016 2.972 48.415 1.00 53.44 106 ALA A O 1
ATOM 860 N N . GLY A 1 107 ? -32.888 2.024 50.252 1.00 47.19 107 GLY A N 1
ATOM 861 C CA . GLY A 1 107 ? -34.020 2.947 50.345 1.00 47.19 107 GLY A CA 1
ATOM 862 C C . GLY A 1 107 ? -35.088 2.516 51.346 1.00 47.19 107 GLY A C 1
ATOM 863 O O . GLY A 1 107 ? -36.063 1.885 50.949 1.00 47.19 107 GLY A O 1
ATOM 864 N N . ALA A 1 108 ? -34.848 2.844 52.618 1.00 43.00 108 ALA A N 1
ATOM 865 C CA . ALA A 1 108 ? -35.787 3.105 53.726 1.00 43.00 108 ALA A CA 1
ATOM 866 C C . ALA A 1 108 ? -34.916 3.120 55.005 1.00 43.00 108 ALA A C 1
ATOM 868 O O . ALA A 1 108 ? -34.552 2.062 55.503 1.00 43.00 108 ALA A O 1
ATOM 869 N N . THR A 1 109 ? -34.250 4.211 55.395 1.00 49.94 109 THR A N 1
ATOM 870 C CA . THR A 1 109 ? -34.754 5.472 55.981 1.00 49.94 109 THR A CA 1
ATOM 871 C C . THR A 1 109 ? -35.540 5.274 57.291 1.00 49.94 109 THR A C 1
ATOM 873 O O . THR A 1 109 ? -36.728 4.995 57.249 1.00 49.94 109 THR A O 1
ATOM 876 N N . ASN A 1 110 ? -34.821 5.480 58.406 1.00 42.69 110 ASN A N 1
ATOM 877 C CA . ASN A 1 110 ? -35.150 6.138 59.690 1.00 42.69 110 ASN A CA 1
ATOM 878 C C . ASN A 1 110 ? -36.343 5.743 60.598 1.00 42.69 110 ASN A C 1
ATOM 880 O O . ASN A 1 110 ? -37.454 5.511 60.140 1.00 42.69 110 ASN A O 1
ATOM 884 N N . ALA A 1 111 ? -36.063 5.958 61.902 1.00 40.06 111 ALA A N 1
ATOM 885 C CA . ALA A 1 111 ? -36.932 6.159 63.083 1.00 40.06 111 ALA A CA 1
ATOM 886 C C . ALA A 1 111 ? -37.462 4.869 63.754 1.00 40.06 111 ALA A C 1
ATOM 888 O O . ALA A 1 111 ? -37.944 3.982 63.063 1.00 40.06 111 ALA A O 1
ATOM 889 N N . SER A 1 112 ? -37.365 4.653 65.075 1.00 44.53 112 SER A N 1
ATOM 890 C CA . SER A 1 112 ? -37.197 5.528 66.254 1.00 44.53 112 SER A CA 1
ATOM 891 C C . SER A 1 112 ? -36.358 4.859 67.346 1.00 44.53 112 SER A C 1
ATOM 893 O O . SER A 1 112 ? -36.260 3.613 67.327 1.00 44.53 112 SER A O 1
#

Radius of gyration: 24.53 Å; Cα contacts (8 Å, |Δi|>4): 55; chains: 1; bounding box: 56×18×86 Å

Secondary structure (DSSP, 8-state):
-PPPHHHHHHHHHT--SHHHHHHHTT----HHHHHHHHHHHHHHHHHHHHHHHHHH-SPPHHHHHHHHHHHHHHHHHH-THHHHHHHHHHHTT------GGG----------

Mean predicted aligned error: 12.32 Å